Protein AF-A0A5S4G171-F1 (afdb_monomer)

Foldseek 3Di:
DAEAEAELEEAEADAEDEQEQEYEYEAEAYEYEEECQNYDYPDLEHEYAYHHNAEEYEYEHEAQEAEAEPEEEAAEEEADDDRRDPDPSGRYYYYYYYHYHYYYYYHYDHPPDDDCPVVVVVVVVVVVVVVVVVVVVVVVVVVVVVVVVVVVVVVVVVVVD

Solvent-accessible surface area (backbone atoms only — not comparable to full-atom values): 8473 Å² total; per-residue (Å²): 112,58,76,48,74,14,75,74,35,74,38,79,46,69,54,78,44,79,41,47,60,41,31,40,37,39,19,55,44,24,25,36,42,39,40,42,51,52,38,42,66,72,44,62,56,29,34,41,36,34,41,32,48,26,44,38,37,42,36,37,38,29,79,58,54,43,76,45,84,67,52,49,57,74,40,68,42,74,48,73,56,81,81,84,57,89,58,89,82,45,38,33,44,35,34,32,48,41,26,46,40,24,36,39,42,40,44,73,43,57,78,87,62,82,74,63,61,62,57,50,53,52,49,50,53,52,50,51,50,52,52,56,50,52,54,53,51,55,53,47,52,56,52,48,52,54,51,49,55,53,50,50,59,51,52,51,61,63,69,79,107

Structure (mmCIF, N/CA/C/O backbone):
data_AF-A0A5S4G171-F1
#
_entry.id   AF-A0A5S4G171-F1
#
loop_
_atom_site.group_PDB
_atom_site.id
_atom_site.type_symbol
_atom_site.label_atom_id
_atom_site.label_alt_id
_atom_site.label_comp_id
_atom_site.label_asym_id
_atom_site.label_entity_id
_atom_site.label_seq_id
_atom_site.pdbx_PDB_ins_code
_atom_site.Cartn_x
_atom_site.Cartn_y
_atom_site.Cartn_z
_atom_site.occupancy
_atom_site.B_iso_or_equiv
_atom_site.auth_seq_id
_atom_site.auth_comp_id
_atom_site.auth_asym_id
_atom_site.auth_atom_id
_atom_site.pdbx_PDB_model_num
ATOM 1 N N . SER A 1 1 ? -3.642 -15.791 11.466 1.00 58.78 1 SER A N 1
ATOM 2 C CA . SER A 1 1 ? -3.177 -14.634 10.678 1.00 58.78 1 SER A CA 1
ATOM 3 C C . SER A 1 1 ? -2.914 -15.046 9.237 1.00 58.78 1 SER A C 1
ATOM 5 O O . SER A 1 1 ? -2.063 -15.904 9.020 1.00 58.78 1 SER A O 1
ATOM 7 N N . PRO A 1 2 ? -3.659 -14.516 8.257 1.00 82.56 2 PRO A N 1
ATOM 8 C CA . PRO A 1 2 ? -3.432 -14.761 6.841 1.00 82.56 2 PRO A CA 1
ATOM 9 C C . PRO A 1 2 ? -2.116 -14.104 6.407 1.00 82.56 2 PRO A C 1
ATOM 11 O O . PRO A 1 2 ? -1.771 -13.019 6.879 1.00 82.56 2 PRO A O 1
ATOM 14 N N . ASN A 1 3 ? -1.388 -14.779 5.515 1.00 90.88 3 ASN A N 1
ATOM 15 C CA . ASN A 1 3 ? -0.112 -14.315 4.976 1.00 90.88 3 ASN A CA 1
ATOM 16 C C . ASN A 1 3 ? -0.245 -14.140 3.461 1.00 90.88 3 ASN A C 1
ATOM 18 O O . ASN A 1 3 ? -0.561 -15.093 2.748 1.00 90.88 3 ASN A O 1
ATOM 22 N N . LEU A 1 4 ? -0.006 -12.926 2.977 1.00 93.50 4 LEU A N 1
ATOM 23 C CA . LEU A 1 4 ? 0.040 -12.593 1.558 1.00 93.50 4 LEU A CA 1
ATOM 24 C C . LEU A 1 4 ? 1.507 -12.420 1.166 1.00 93.50 4 LEU A C 1
ATOM 26 O O . LEU A 1 4 ? 2.198 -11.571 1.723 1.00 93.50 4 LEU A O 1
ATOM 30 N N . VAL A 1 5 ? 1.996 -13.243 0.240 1.00 92.81 5 VAL A N 1
ATOM 31 C CA . VAL A 1 5 ? 3.416 -13.273 -0.135 1.00 92.81 5 VAL A CA 1
ATOM 32 C C . VAL A 1 5 ? 3.559 -13.067 -1.636 1.00 92.81 5 VAL A C 1
ATOM 34 O O . VAL A 1 5 ? 2.933 -13.772 -2.423 1.00 92.81 5 VAL A O 1
ATOM 37 N N . ALA A 1 6 ? 4.407 -12.115 -2.019 1.00 89.12 6 ALA A N 1
ATOM 38 C CA . ALA A 1 6 ? 4.723 -11.790 -3.401 1.00 89.12 6 ALA A CA 1
ATOM 39 C C . ALA A 1 6 ? 6.248 -11.762 -3.611 1.00 89.12 6 ALA A C 1
ATOM 41 O O . ALA A 1 6 ? 6.967 -10.907 -3.085 1.00 89.12 6 ALA A O 1
ATOM 42 N N . ILE A 1 7 ? 6.753 -12.708 -4.403 1.00 89.56 7 ILE A N 1
ATOM 43 C CA . ILE A 1 7 ? 8.168 -12.811 -4.777 1.00 89.56 7 ILE A CA 1
ATOM 44 C C . ILE A 1 7 ? 8.215 -12.814 -6.307 1.00 89.56 7 ILE A C 1
ATOM 46 O O . ILE A 1 7 ? 7.725 -13.754 -6.924 1.00 89.56 7 ILE A O 1
ATOM 50 N N . PHE A 1 8 ? 8.737 -11.743 -6.914 1.00 84.50 8 PHE A N 1
ATOM 51 C CA . PHE A 1 8 ? 8.715 -11.515 -8.373 1.00 84.50 8 PHE A CA 1
ATOM 52 C C . PHE A 1 8 ? 7.307 -11.484 -9.000 1.00 84.50 8 PHE A C 1
ATOM 54 O O . PHE A 1 8 ? 7.148 -11.732 -10.193 1.00 84.50 8 PHE A O 1
ATOM 61 N N . ALA A 1 9 ? 6.277 -11.189 -8.203 1.00 82.31 9 ALA A N 1
ATOM 62 C CA . ALA A 1 9 ? 4.877 -11.239 -8.614 1.00 82.31 9 ALA A CA 1
ATOM 63 C C . ALA A 1 9 ? 4.031 -10.174 -7.895 1.00 82.31 9 ALA A C 1
ATOM 65 O O . ALA A 1 9 ? 4.531 -9.422 -7.059 1.00 82.31 9 ALA A O 1
ATOM 66 N N . GLY A 1 10 ? 2.740 -10.123 -8.221 1.00 87.12 10 GLY A N 1
ATOM 67 C CA . GLY A 1 10 ? 1.738 -9.358 -7.483 1.00 87.12 10 GLY A CA 1
ATOM 68 C C . GLY A 1 10 ? 0.770 -10.282 -6.748 1.00 87.12 10 GLY A C 1
ATOM 69 O O . GLY A 1 10 ? 0.429 -11.346 -7.266 1.00 87.12 10 GLY A O 1
ATOM 70 N N . VAL A 1 11 ? 0.303 -9.874 -5.569 1.00 90.69 11 VAL A N 1
ATOM 71 C CA . VAL A 1 11 ? -0.800 -10.534 -4.855 1.00 90.69 11 VAL A CA 1
ATOM 72 C C . VAL A 1 11 ? -1.978 -9.578 -4.720 1.00 90.69 11 VAL A C 1
ATOM 74 O O . VAL A 1 11 ? -1.809 -8.395 -4.451 1.00 90.69 11 VAL A O 1
ATOM 77 N N . GLU A 1 12 ? -3.189 -10.084 -4.914 1.00 91.94 12 GLU A N 1
ATOM 78 C CA . GLU A 1 12 ? -4.401 -9.271 -4.900 1.00 91.94 12 GLU A CA 1
ATOM 79 C C . GLU A 1 12 ? -5.409 -9.864 -3.913 1.00 91.94 12 GLU A C 1
ATOM 81 O O . GLU A 1 12 ? -5.675 -11.069 -3.918 1.00 91.94 12 GLU A O 1
ATOM 86 N N . ARG A 1 13 ? -5.982 -9.014 -3.057 1.00 93.44 13 ARG A N 1
ATOM 87 C CA . ARG A 1 13 ? -7.076 -9.383 -2.154 1.00 93.44 13 ARG A CA 1
ATOM 88 C C . ARG A 1 13 ? -8.233 -8.415 -2.346 1.00 93.44 13 ARG A C 1
ATOM 90 O O . ARG A 1 13 ? -8.120 -7.246 -1.994 1.00 93.44 13 ARG A O 1
ATOM 97 N N . LYS A 1 14 ? -9.336 -8.899 -2.923 1.00 90.44 14 LYS A N 1
ATOM 98 C CA . LYS A 1 14 ? -10.526 -8.098 -3.247 1.00 90.44 14 LYS A CA 1
ATOM 99 C C . LYS A 1 14 ? -11.821 -8.834 -2.939 1.00 90.44 14 LYS A C 1
ATOM 101 O O . LYS A 1 14 ? -11.824 -10.042 -2.715 1.00 90.44 14 LYS A O 1
ATOM 106 N N . GLY A 1 15 ? -12.922 -8.088 -2.992 1.00 89.94 15 GLY A N 1
ATOM 107 C CA . GLY A 1 15 ? -14.265 -8.605 -2.755 1.00 89.94 15 GLY A CA 1
ATOM 108 C C . GLY A 1 15 ? -14.538 -8.808 -1.272 1.00 89.94 15 GLY A C 1
ATOM 109 O O . GLY A 1 15 ? -13.944 -8.143 -0.424 1.00 89.94 15 GLY A O 1
ATOM 110 N N . ARG A 1 16 ? -15.455 -9.720 -0.954 1.00 92.56 16 ARG A N 1
ATOM 111 C CA . ARG A 1 16 ? -15.815 -10.017 0.430 1.00 92.56 16 ARG A CA 1
ATOM 112 C C . ARG A 1 16 ? -14.797 -10.960 1.057 1.00 92.56 16 ARG A C 1
ATOM 114 O O . ARG A 1 16 ? -14.678 -12.112 0.649 1.00 92.56 16 ARG A O 1
ATOM 121 N N . TRP A 1 17 ? -14.088 -10.481 2.072 1.00 94.50 17 TRP A N 1
ATOM 122 C CA . TRP A 1 17 ? -13.174 -11.294 2.870 1.00 94.50 17 TRP A CA 1
ATOM 123 C C . TRP A 1 17 ? -13.164 -10.824 4.323 1.00 94.50 17 TRP A C 1
ATOM 125 O O . TRP A 1 17 ? -13.415 -9.654 4.603 1.00 94.50 17 TRP A O 1
ATOM 135 N N . LEU A 1 18 ? -12.899 -11.754 5.240 1.00 95.69 18 LEU A N 1
ATOM 136 C CA . LEU A 1 18 ? -12.698 -11.446 6.651 1.00 95.69 18 LEU A CA 1
ATOM 137 C C . LEU A 1 18 ? -11.250 -10.990 6.855 1.00 95.69 18 LEU A C 1
ATOM 139 O O . LEU A 1 18 ? -10.317 -11.731 6.5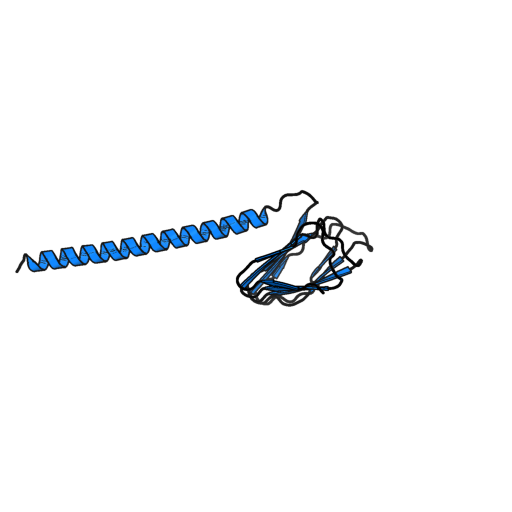34 1.00 95.69 18 LEU A O 1
ATOM 143 N N . VAL A 1 19 ? -11.072 -9.776 7.366 1.00 96.62 19 VAL A N 1
ATOM 144 C CA . VAL A 1 19 ? -9.772 -9.249 7.776 1.00 96.62 19 VAL A CA 1
ATOM 145 C C . VAL A 1 19 ? -9.550 -9.663 9.213 1.00 96.62 19 VAL A C 1
ATOM 147 O O . VAL A 1 19 ? -10.225 -9.178 10.112 1.00 96.62 19 VAL A O 1
ATOM 150 N N . GLU A 1 20 ? -8.619 -10.583 9.399 1.00 96.19 20 GLU A N 1
ATOM 151 C CA . GLU A 1 20 ? -8.223 -11.097 10.707 1.00 96.19 20 GLU A CA 1
ATOM 152 C C . GLU A 1 20 ? -7.518 -10.011 11.540 1.00 96.19 20 GLU A C 1
ATOM 154 O O . GLU A 1 20 ? -6.989 -9.054 10.958 1.00 96.19 20 GLU A O 1
ATOM 159 N N . PRO A 1 21 ? -7.416 -10.171 12.877 1.00 97.75 21 PRO A N 1
ATOM 160 C CA . PRO A 1 21 ? -6.814 -9.163 13.759 1.00 97.75 21 PRO A CA 1
ATOM 161 C C . PRO A 1 21 ? -5.403 -8.748 13.332 1.00 97.75 21 PRO A C 1
ATOM 163 O O . PRO A 1 21 ? -4.974 -7.612 13.530 1.00 97.75 21 PRO A O 1
ATOM 166 N N . THR A 1 22 ? -4.667 -9.673 12.714 1.00 97.81 22 THR A N 1
ATOM 167 C CA . THR A 1 22 ? -3.391 -9.387 12.064 1.00 97.81 22 THR A CA 1
ATOM 168 C C . THR A 1 22 ? -3.309 -10.089 10.718 1.00 97.81 22 THR A C 1
ATOM 170 O O . THR A 1 22 ? -3.453 -11.311 10.634 1.00 97.81 22 THR A O 1
ATOM 173 N N . THR A 1 23 ? -3.014 -9.319 9.676 1.00 97.94 23 THR A N 1
ATOM 174 C CA . THR A 1 23 ? -2.716 -9.794 8.322 1.00 97.94 23 THR A CA 1
ATOM 175 C C . THR A 1 23 ? -1.274 -9.436 7.984 1.00 97.94 23 THR A C 1
ATOM 177 O O . THR A 1 23 ? -0.902 -8.268 8.076 1.00 97.94 23 THR A O 1
ATOM 180 N N . ASN A 1 24 ? -0.458 -10.416 7.590 1.00 97.69 24 ASN A N 1
ATOM 181 C CA . ASN A 1 24 ? 0.926 -10.161 7.181 1.00 97.69 24 ASN A CA 1
ATOM 182 C C . ASN A 1 24 ? 1.033 -10.081 5.658 1.00 97.69 24 ASN A C 1
ATOM 184 O O . ASN A 1 24 ? 0.447 -10.898 4.943 1.00 97.69 24 ASN A O 1
ATOM 188 N N . VAL A 1 25 ? 1.825 -9.131 5.172 1.00 96.94 25 VAL A N 1
ATOM 189 C CA . VAL A 1 25 ? 2.060 -8.895 3.748 1.00 96.94 25 VAL A CA 1
ATOM 190 C C . VAL A 1 25 ? 3.559 -8.791 3.505 1.00 96.94 25 VAL A C 1
ATOM 192 O O . VAL A 1 25 ? 4.200 -7.872 4.008 1.00 96.94 25 VAL A O 1
ATOM 195 N N . SER A 1 26 ? 4.115 -9.709 2.718 1.00 95.25 26 SER A N 1
ATOM 196 C CA . SER A 1 26 ? 5.549 -9.761 2.425 1.00 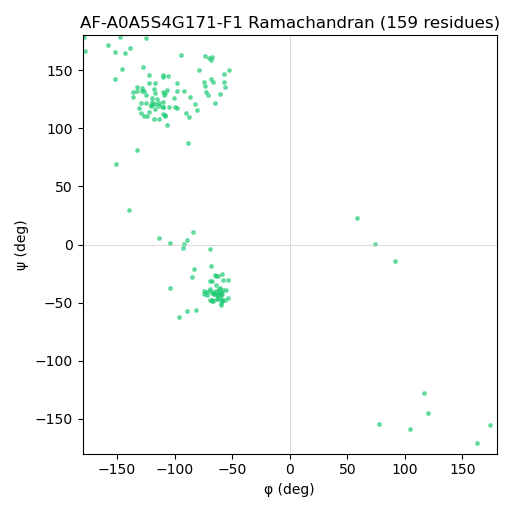95.25 26 SER A CA 1
ATOM 197 C C . SER A 1 26 ? 5.806 -9.640 0.927 1.00 95.25 26 SER A C 1
ATOM 199 O O . SER A 1 26 ? 5.373 -10.492 0.152 1.00 95.25 26 SER A O 1
ATOM 201 N N . CYS A 1 27 ? 6.537 -8.603 0.521 1.00 91.44 27 CYS A N 1
ATOM 202 C CA . CYS A 1 27 ? 6.897 -8.335 -0.873 1.00 91.44 27 CYS A CA 1
ATOM 203 C C 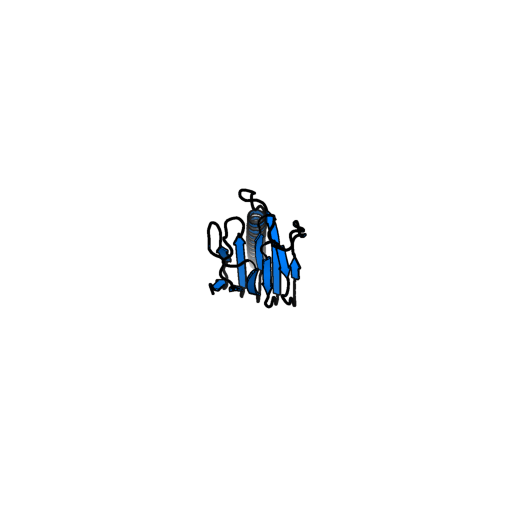. CYS A 1 27 ? 8.419 -8.207 -0.998 1.00 91.44 27 CYS A C 1
ATOM 205 O O . CYS A 1 27 ? 9.013 -7.356 -0.344 1.00 91.44 27 CYS A O 1
ATOM 207 N N . VAL A 1 28 ? 9.074 -9.034 -1.819 1.00 86.50 28 VAL A N 1
ATOM 208 C CA . VAL A 1 28 ? 10.545 -8.959 -1.986 1.00 86.50 28 VAL A CA 1
ATOM 209 C C . VAL A 1 28 ? 10.941 -8.287 -3.302 1.00 86.50 28 VAL A C 1
ATOM 211 O O . VAL A 1 28 ? 11.880 -7.505 -3.306 1.00 86.50 28 VAL A O 1
ATOM 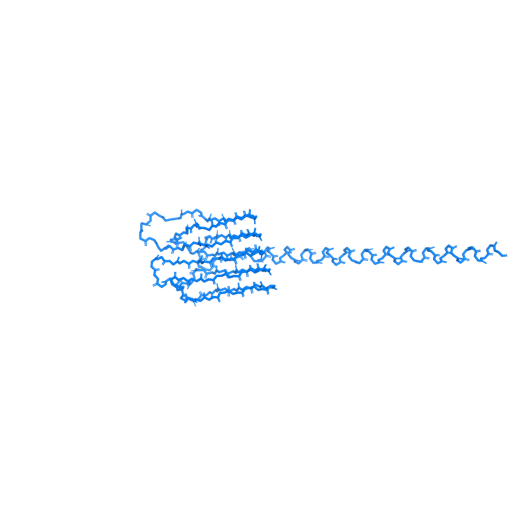214 N N . PHE A 1 29 ? 10.191 -8.535 -4.379 1.00 83.88 29 PHE A N 1
ATOM 215 C CA . PHE A 1 29 ? 10.339 -7.898 -5.696 1.00 83.88 29 PHE A CA 1
ATOM 216 C C . PHE A 1 29 ? 8.973 -7.857 -6.387 1.00 83.88 29 PHE A C 1
ATOM 218 O O . PHE A 1 29 ? 8.702 -8.638 -7.295 1.00 83.88 29 PHE A O 1
ATOM 225 N N . GLY A 1 30 ? 8.053 -7.042 -5.888 1.00 85.06 30 GLY A N 1
ATOM 226 C CA . GLY A 1 30 ? 6.663 -7.127 -6.324 1.00 85.06 30 GLY A CA 1
ATOM 227 C C . GLY A 1 30 ? 5.743 -6.218 -5.536 1.00 85.06 30 GLY A C 1
ATOM 228 O O . GLY A 1 30 ? 6.180 -5.225 -4.962 1.00 85.06 30 GLY A O 1
ATOM 229 N N . GLY A 1 31 ? 4.463 -6.559 -5.487 1.00 91.38 31 GLY A N 1
ATOM 230 C CA . GLY A 1 31 ? 3.524 -5.746 -4.732 1.00 91.38 31 GLY A CA 1
ATOM 231 C C . GLY A 1 31 ? 2.264 -6.466 -4.312 1.00 91.38 31 GLY A C 1
ATOM 232 O O . GLY A 1 31 ? 1.998 -7.599 -4.719 1.00 91.38 31 GLY A O 1
ATOM 233 N N . ALA A 1 32 ? 1.486 -5.781 -3.486 1.00 94.06 32 ALA A N 1
ATOM 234 C CA . ALA A 1 32 ? 0.190 -6.259 -3.046 1.00 94.06 32 ALA A CA 1
ATOM 235 C C . ALA A 1 32 ? -0.883 -5.194 -3.275 1.00 94.06 32 ALA A C 1
ATOM 237 O O . ALA A 1 32 ? -0.687 -4.035 -2.920 1.00 94.06 32 ALA A O 1
ATOM 238 N N . ASP A 1 33 ? -2.022 -5.603 -3.824 1.00 94.56 33 ASP A N 1
ATOM 239 C CA . ASP A 1 33 ? -3.214 -4.768 -3.952 1.00 94.56 33 ASP A CA 1
ATOM 240 C C . ASP A 1 33 ? -4.294 -5.293 -3.001 1.00 94.56 33 ASP A C 1
ATOM 242 O O . ASP A 1 33 ? -4.827 -6.392 -3.187 1.00 94.56 33 ASP A O 1
ATOM 246 N N . LEU A 1 34 ? -4.625 -4.511 -1.975 1.00 95.81 34 LEU A N 1
ATOM 247 C CA . LEU A 1 34 ? -5.604 -4.872 -0.951 1.00 95.81 34 LEU A CA 1
ATOM 248 C C . LEU A 1 34 ? -6.822 -3.952 -1.034 1.00 95.81 34 LEU A C 1
ATOM 250 O O . LEU A 1 34 ? -6.715 -2.743 -0.846 1.00 95.81 34 LEU A O 1
ATOM 254 N N . ASP A 1 35 ? -7.994 -4.522 -1.284 1.00 95.62 35 ASP A N 1
ATOM 255 C CA . ASP A 1 35 ? -9.260 -3.796 -1.324 1.00 95.62 35 ASP A CA 1
ATOM 256 C C . ASP A 1 35 ? -10.106 -4.149 -0.098 1.00 95.62 35 ASP A C 1
ATOM 258 O O . ASP A 1 35 ? -10.585 -5.278 0.062 1.00 95.62 35 ASP A O 1
ATOM 262 N N . PHE A 1 36 ? -10.271 -3.159 0.776 1.00 96.81 36 PHE A N 1
ATOM 263 C CA . PHE A 1 36 ? -11.038 -3.259 2.010 1.00 96.81 36 PHE A CA 1
ATOM 264 C C . PHE A 1 36 ? -12.494 -2.820 1.840 1.00 96.81 36 PHE A C 1
ATOM 266 O O . PHE A 1 36 ? -13.273 -2.939 2.779 1.00 96.81 36 PHE A O 1
ATOM 273 N N . ARG A 1 37 ? -12.909 -2.339 0.661 1.00 95.19 37 ARG A N 1
ATOM 274 C CA . ARG A 1 37 ? -14.246 -1.743 0.477 1.00 95.19 37 ARG A CA 1
ATOM 275 C C . ARG A 1 37 ? -15.400 -2.718 0.671 1.00 95.19 37 ARG A C 1
ATOM 277 O O . ARG A 1 37 ? -16.507 -2.300 0.983 1.00 95.19 37 ARG A O 1
ATOM 284 N N . GLN A 1 38 ? -15.150 -4.003 0.443 1.00 94.38 38 GLN A N 1
ATOM 285 C CA . GLN A 1 38 ? -16.100 -5.091 0.697 1.00 94.38 38 GLN A CA 1
ATOM 286 C C . GLN A 1 38 ? -15.616 -6.023 1.818 1.00 94.38 38 GLN A C 1
ATOM 288 O O . GLN A 1 38 ? -16.227 -7.063 2.073 1.00 94.38 38 GLN A O 1
ATOM 293 N N . ALA A 1 39 ? -14.503 -5.678 2.468 1.00 94.62 39 ALA A N 1
ATOM 294 C CA . ALA A 1 39 ? -13.928 -6.489 3.522 1.00 94.62 39 ALA A CA 1
ATOM 295 C C . ALA A 1 39 ? -14.690 -6.291 4.834 1.00 94.62 39 ALA A C 1
ATOM 297 O O . ALA A 1 39 ? -15.240 -5.225 5.102 1.00 94.62 39 ALA A O 1
ATOM 298 N N . VAL A 1 40 ? -14.706 -7.330 5.660 1.00 95.50 40 VAL A N 1
ATOM 299 C CA . VAL A 1 40 ? -15.286 -7.300 7.002 1.00 95.50 40 VAL A CA 1
ATOM 300 C C . VAL A 1 40 ? -14.135 -7.379 7.987 1.00 95.50 40 VAL A C 1
ATOM 302 O O . VAL A 1 40 ? -13.402 -8.365 7.978 1.00 95.50 40 VAL A O 1
ATOM 305 N N . LEU A 1 41 ? -13.952 -6.357 8.818 1.00 96.94 41 LEU A N 1
ATOM 306 C CA . LEU A 1 41 ? -12.949 -6.410 9.877 1.00 96.94 41 LEU A CA 1
ATOM 307 C C . LEU A 1 41 ? -13.438 -7.350 10.982 1.00 96.94 41 LEU A C 1
ATOM 309 O O . LEU A 1 41 ? -14.578 -7.238 11.428 1.00 96.94 41 LEU A O 1
ATOM 313 N N . SER A 1 42 ? -12.595 -8.282 11.426 1.00 96.12 42 SER A N 1
ATOM 314 C CA . SER A 1 42 ? -12.939 -9.201 12.519 1.00 96.12 42 SER A CA 1
ATOM 315 C C . SER A 1 42 ? -13.057 -8.495 13.873 1.00 96.12 42 SER A C 1
ATOM 317 O O . SER A 1 42 ? -13.593 -9.061 14.821 1.00 96.12 42 SER A O 1
ATOM 319 N N . GLN A 1 43 ? -12.491 -7.292 13.980 1.00 96.69 43 GLN A N 1
ATOM 320 C CA . GLN A 1 43 ? -12.425 -6.460 15.177 1.00 96.69 43 GLN A CA 1
ATOM 321 C C . GLN A 1 43 ? -12.576 -4.984 14.784 1.00 96.69 43 GLN A C 1
ATOM 323 O O . GLN A 1 43 ? -12.429 -4.634 13.613 1.00 96.69 43 GLN A O 1
ATOM 328 N N . SER A 1 44 ? -12.847 -4.115 15.763 1.00 96.19 44 SER A N 1
ATOM 329 C CA . SER A 1 44 ? -12.887 -2.661 15.550 1.00 96.19 44 SER A CA 1
ATOM 330 C C . SER A 1 44 ? -11.535 -2.099 15.112 1.00 96.19 44 SER A C 1
ATOM 332 O O . SER A 1 44 ? -11.494 -1.093 14.417 1.00 96.19 44 SER A O 1
ATOM 334 N N . GLU A 1 45 ? -10.436 -2.753 15.486 1.00 97.81 45 GLU A N 1
ATOM 335 C CA . GLU A 1 45 ? -9.091 -2.445 15.019 1.00 97.81 45 GLU A CA 1
ATOM 336 C C . GLU A 1 45 ? -8.425 -3.714 14.486 1.00 97.81 45 GLU A C 1
ATOM 338 O O . GLU A 1 45 ? -8.440 -4.755 15.141 1.00 97.81 45 GLU A O 1
ATOM 343 N N . VAL A 1 46 ? -7.818 -3.624 13.305 1.00 98.31 46 VAL A N 1
ATOM 344 C CA . VAL A 1 46 ? -6.996 -4.696 12.731 1.00 98.31 46 VAL A CA 1
ATOM 345 C C . VAL A 1 46 ? -5.634 -4.157 12.324 1.00 98.31 46 VAL A C 1
ATOM 347 O O . VAL A 1 46 ? -5.486 -2.988 11.966 1.00 98.31 46 VAL A O 1
ATOM 350 N N . THR A 1 47 ? -4.631 -5.031 12.332 1.00 98.62 47 THR A N 1
ATOM 351 C CA . THR A 1 47 ? -3.268 -4.697 11.915 1.00 98.62 47 THR A CA 1
ATOM 352 C C . THR A 1 47 ? -2.923 -5.343 10.577 1.00 98.62 47 THR A C 1
ATOM 354 O O . THR A 1 47 ? -3.070 -6.550 10.388 1.00 98.62 47 THR A O 1
ATOM 357 N N . VAL A 1 48 ? -2.393 -4.544 9.657 1.00 98.31 48 VAL A N 1
ATOM 358 C CA . VAL A 1 48 ? -1.747 -4.994 8.425 1.00 98.31 48 VAL A CA 1
ATOM 359 C C . VAL A 1 48 ? -0.246 -4.784 8.593 1.00 98.31 48 VAL A C 1
ATOM 361 O O . VAL A 1 48 ? 0.251 -3.661 8.527 1.00 98.31 48 VAL A O 1
ATOM 364 N N . ASN A 1 49 ? 0.471 -5.874 8.850 1.00 98.12 49 ASN A N 1
ATOM 365 C CA . ASN A 1 49 ? 1.916 -5.868 9.031 1.00 98.12 49 ASN A CA 1
ATOM 366 C C . ASN A 1 49 ? 2.604 -6.087 7.681 1.00 98.12 49 ASN A C 1
ATOM 368 O O . ASN A 1 49 ? 2.493 -7.165 7.093 1.00 98.12 49 ASN A O 1
ATOM 372 N N . VAL A 1 50 ? 3.302 -5.069 7.184 1.00 97.75 50 VAL A N 1
ATOM 373 C CA . VAL A 1 50 ? 3.898 -5.061 5.848 1.00 97.75 50 VAL A CA 1
ATOM 374 C C . VAL A 1 50 ? 5.418 -5.130 5.936 1.00 97.75 50 VAL A C 1
ATOM 376 O O . VAL A 1 50 ? 6.064 -4.266 6.519 1.00 97.75 50 VAL A O 1
ATOM 379 N N . THR A 1 51 ? 6.006 -6.140 5.301 1.00 96.44 51 THR A N 1
ATOM 380 C CA . THR A 1 51 ? 7.448 -6.226 5.051 1.00 96.44 51 THR A CA 1
ATOM 381 C C . THR A 1 51 ? 7.692 -6.132 3.550 1.00 96.44 51 THR A C 1
ATOM 383 O O . THR A 1 51 ? 7.385 -7.063 2.807 1.00 96.44 51 THR A O 1
ATOM 386 N N . CYS A 1 52 ? 8.237 -5.012 3.082 1.00 94.06 52 CYS A N 1
ATOM 387 C CA . CYS A 1 52 ? 8.505 -4.791 1.662 1.00 94.06 52 CYS A CA 1
ATOM 388 C C . CYS A 1 52 ? 9.990 -4.510 1.437 1.00 94.06 52 CYS A C 1
ATOM 390 O O . CYS A 1 52 ? 10.493 -3.477 1.869 1.00 94.06 52 CYS A O 1
ATOM 392 N N . VAL A 1 53 ? 10.696 -5.408 0.749 1.00 91.56 53 VAL A N 1
ATOM 393 C CA . VAL A 1 53 ? 12.105 -5.205 0.383 1.00 91.56 53 VAL A CA 1
ATOM 394 C C . VAL A 1 53 ? 12.192 -4.337 -0.868 1.00 91.56 53 VAL A C 1
ATOM 396 O O . VAL A 1 53 ? 12.777 -3.267 -0.785 1.00 91.56 53 VAL A O 1
ATOM 399 N N . PHE A 1 54 ? 11.553 -4.741 -1.974 1.00 86.56 54 PHE A N 1
ATOM 400 C CA . PHE A 1 54 ? 11.385 -3.930 -3.186 1.00 86.56 54 PHE A CA 1
ATOM 401 C C . PHE A 1 54 ? 9.937 -3.944 -3.696 1.00 86.56 54 PHE A C 1
ATOM 403 O O . PHE A 1 54 ? 9.330 -5.013 -3.817 1.00 86.56 54 PHE A O 1
ATOM 410 N N . GLY A 1 55 ? 9.430 -2.762 -4.069 1.00 87.69 55 GLY A N 1
ATOM 411 C CA . GLY A 1 55 ? 8.138 -2.574 -4.737 1.00 87.69 55 GLY A CA 1
ATOM 412 C C . GLY A 1 55 ? 7.137 -1.760 -3.916 1.00 87.69 55 GLY A C 1
ATOM 413 O O . GLY A 1 55 ? 7.451 -0.645 -3.509 1.00 87.69 55 GLY A O 1
ATOM 414 N N . GLY A 1 56 ? 5.918 -2.256 -3.701 1.00 91.81 56 GLY A N 1
ATOM 415 C CA . GLY A 1 56 ? 4.953 -1.504 -2.895 1.00 91.81 56 GLY A CA 1
ATOM 416 C C . GLY A 1 56 ? 3.614 -2.182 -2.660 1.00 91.81 56 GLY A C 1
ATOM 417 O O . GLY A 1 56 ? 3.262 -3.166 -3.307 1.00 91.81 56 GLY A O 1
ATOM 418 N N . VAL A 1 57 ? 2.854 -1.634 -1.717 1.00 95.62 57 VAL A N 1
ATOM 419 C CA . VAL A 1 57 ? 1.514 -2.119 -1.373 1.00 95.62 57 VAL A CA 1
ATOM 420 C C . VAL A 1 57 ? 0.504 -1.004 -1.603 1.00 95.62 57 VAL A C 1
ATOM 422 O O . VAL A 1 57 ? 0.611 0.073 -1.020 1.00 95.62 57 VAL A O 1
ATOM 425 N N . ASN A 1 58 ? -0.494 -1.264 -2.441 1.00 95.81 58 ASN A N 1
ATOM 426 C CA . ASN A 1 58 ? -1.629 -0.371 -2.606 1.00 95.81 58 ASN A CA 1
ATOM 427 C C . ASN A 1 58 ? -2.790 -0.880 -1.760 1.00 95.81 58 ASN A C 1
ATOM 429 O O . ASN A 1 58 ? -3.154 -2.056 -1.813 1.00 95.81 58 ASN A O 1
ATOM 433 N N . MET A 1 59 ? -3.403 0.020 -1.005 1.00 96.75 59 MET A N 1
ATOM 434 C 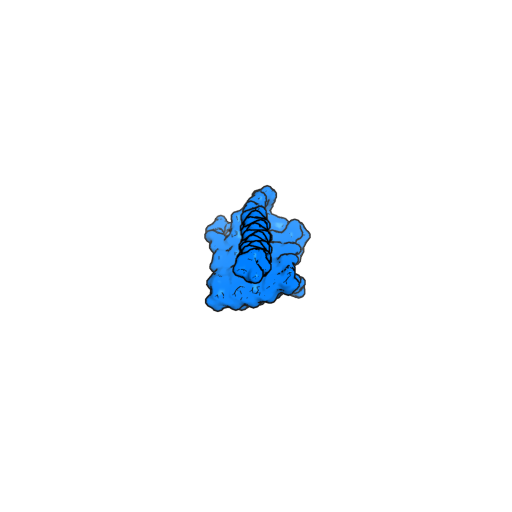CA . MET A 1 59 ? -4.583 -0.289 -0.208 1.00 96.75 59 MET A CA 1
ATOM 435 C C .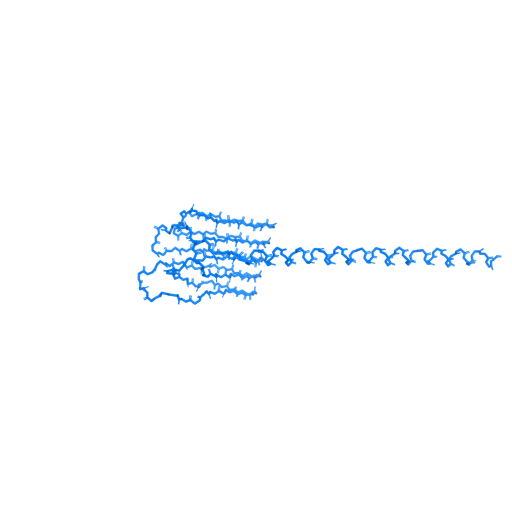 MET A 1 59 ? -5.726 0.634 -0.613 1.00 96.75 59 MET A C 1
ATOM 437 O O . MET A 1 59 ? -5.535 1.833 -0.830 1.00 96.75 59 MET A O 1
ATOM 441 N N . ILE A 1 60 ? -6.931 0.084 -0.704 1.00 96.50 60 ILE A N 1
ATOM 442 C CA . ILE A 1 60 ? -8.157 0.857 -0.888 1.00 96.50 60 ILE A CA 1
ATOM 443 C C . ILE A 1 60 ? -9.027 0.650 0.337 1.00 96.50 60 ILE A C 1
ATOM 445 O O . ILE A 1 60 ? -9.399 -0.482 0.635 1.00 96.50 60 ILE A O 1
ATOM 449 N N . VAL A 1 61 ? -9.363 1.734 1.025 1.00 96.88 61 VAL A N 1
ATOM 450 C CA . VAL A 1 61 ? -10.232 1.711 2.205 1.00 96.88 61 VAL A CA 1
ATOM 451 C C . VAL A 1 61 ? -11.578 2.366 1.894 1.00 96.88 61 VAL A C 1
ATOM 453 O O . VAL A 1 61 ? -11.617 3.321 1.109 1.00 96.88 61 VAL A O 1
ATOM 456 N N . PRO A 1 62 ? -12.691 1.859 2.454 1.00 95.88 62 PRO A N 1
ATOM 457 C CA . PRO A 1 62 ? -13.980 2.519 2.314 1.00 95.88 62 PRO A CA 1
ATOM 458 C C . PRO A 1 62 ? -14.057 3.788 3.184 1.00 95.88 62 PRO A C 1
ATOM 460 O O . PRO A 1 62 ? -13.268 3.939 4.123 1.00 95.88 62 PRO A O 1
ATOM 463 N N . PRO A 1 63 ? -15.015 4.687 2.895 1.00 95.81 63 PRO A N 1
ATOM 464 C CA . PRO A 1 63 ? -15.361 5.793 3.780 1.00 95.81 63 PRO A CA 1
ATOM 465 C C . PRO A 1 63 ? -15.667 5.333 5.211 1.00 95.81 63 PRO A C 1
ATOM 467 O O . PRO A 1 63 ? -16.141 4.214 5.414 1.00 95.81 63 PRO A O 1
ATOM 470 N N . GLY A 1 64 ? -15.396 6.182 6.202 1.00 95.75 64 GLY A N 1
ATOM 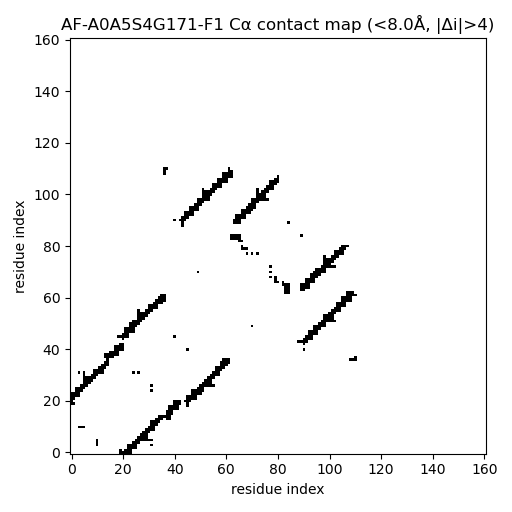471 C CA . GLY A 1 64 ? -15.618 5.874 7.621 1.00 95.75 64 GLY A CA 1
ATOM 472 C C . GLY A 1 64 ? -14.630 4.899 8.287 1.00 95.75 64 GLY A C 1
ATOM 473 O O . GLY A 1 64 ? -14.777 4.626 9.474 1.00 95.75 64 GLY A O 1
ATOM 474 N N . VAL A 1 65 ? -13.616 4.382 7.579 1.00 96.81 65 VAL A N 1
ATOM 475 C CA . VAL A 1 65 ? -12.508 3.584 8.151 1.00 96.81 65 VAL A CA 1
ATOM 476 C C . VAL A 1 65 ? -11.257 4.432 8.392 1.00 96.81 65 VAL A C 1
ATOM 478 O O . VAL A 1 65 ? -10.634 4.930 7.448 1.00 96.81 65 VAL A O 1
ATOM 481 N N . ARG A 1 66 ? -10.822 4.560 9.641 1.00 97.12 66 ARG A N 1
ATOM 482 C CA . ARG A 1 66 ? -9.587 5.272 9.981 1.00 97.12 66 ARG A CA 1
ATOM 483 C C . ARG A 1 66 ? -8.363 4.437 9.606 1.00 97.12 66 ARG A C 1
ATOM 485 O O . ARG A 1 66 ? -8.331 3.226 9.826 1.00 97.12 66 ARG A O 1
ATOM 492 N N . VAL A 1 67 ? -7.331 5.083 9.068 1.00 97.94 67 VAL A N 1
ATOM 493 C CA . VAL A 1 67 ? -6.063 4.426 8.721 1.00 97.94 67 VAL A CA 1
ATOM 494 C C . VAL A 1 67 ? -4.930 5.061 9.506 1.00 97.94 67 VAL A C 1
ATOM 496 O O . VAL A 1 67 ? -4.748 6.272 9.458 1.00 97.94 67 VAL A O 1
ATOM 499 N N . ILE A 1 68 ? -4.157 4.241 10.217 1.00 97.31 68 ILE A N 1
ATOM 500 C CA . ILE A 1 68 ? -3.036 4.713 11.035 1.00 97.31 68 ILE A CA 1
ATOM 501 C C . ILE A 1 68 ? -1.746 4.061 10.549 1.00 97.31 68 ILE A C 1
ATOM 503 O O . ILE A 1 68 ? -1.611 2.840 10.582 1.00 97.31 68 ILE A O 1
ATOM 507 N N . GLY A 1 69 ? -0.780 4.876 10.129 1.00 97.19 69 GLY A N 1
ATOM 508 C CA . GLY A 1 69 ? 0.569 4.426 9.797 1.00 97.19 69 GLY A CA 1
ATOM 509 C C . GLY A 1 69 ? 1.469 4.396 11.030 1.00 97.19 69 GLY A C 1
ATOM 510 O O . GLY A 1 69 ? 1.601 5.384 11.745 1.00 97.19 69 GLY A O 1
ATOM 511 N N . SER A 1 70 ? 2.101 3.257 11.280 1.00 96.62 70 SER A N 1
ATOM 512 C CA . SER A 1 70 ? 3.119 3.051 12.320 1.00 96.62 70 SER A CA 1
ATOM 513 C C . SER A 1 70 ? 4.259 2.166 11.793 1.00 96.62 70 SER A C 1
ATOM 515 O O . SER A 1 70 ? 4.853 1.387 12.533 1.00 96.62 70 SER A O 1
ATOM 517 N N . ASN A 1 71 ? 4.510 2.232 10.484 1.00 96.50 71 ASN A N 1
ATOM 518 C CA . ASN A 1 71 ? 5.588 1.515 9.811 1.00 96.50 71 ASN A CA 1
ATOM 519 C C . ASN A 1 71 ? 6.842 2.391 9.679 1.00 96.50 71 ASN A C 1
ATOM 521 O O . ASN A 1 71 ? 6.775 3.616 9.777 1.00 96.50 71 ASN A O 1
ATOM 525 N N . THR A 1 72 ? 7.971 1.743 9.411 1.00 97.19 72 THR A N 1
ATOM 526 C CA . THR A 1 72 ? 9.250 2.407 9.146 1.00 97.19 72 THR A CA 1
ATOM 527 C C . THR A 1 72 ? 9.616 2.243 7.677 1.00 97.19 72 THR A C 1
ATOM 529 O O . THR A 1 72 ? 9.587 1.131 7.150 1.00 97.19 72 THR A O 1
ATOM 532 N N . SER A 1 73 ? 9.994 3.338 7.019 1.00 95.19 73 SER A N 1
ATOM 533 C CA . SER A 1 73 ? 10.450 3.343 5.623 1.00 95.19 73 SER A CA 1
ATOM 534 C C . SER A 1 73 ? 11.895 3.835 5.538 1.00 95.19 73 SER A C 1
ATOM 536 O O . SER A 1 73 ? 12.225 4.836 6.170 1.00 95.19 73 SER A O 1
ATOM 538 N N . VAL A 1 74 ? 12.749 3.145 4.773 1.00 94.12 74 VAL A N 1
ATOM 539 C CA . VAL A 1 74 ? 14.145 3.562 4.528 1.00 94.12 74 VAL A CA 1
ATOM 540 C C . VAL A 1 74 ? 14.248 4.336 3.213 1.00 94.12 74 VAL A C 1
ATOM 542 O O . VAL A 1 74 ? 14.570 5.520 3.225 1.00 94.12 74 VAL A O 1
ATOM 545 N N . PHE A 1 75 ? 13.922 3.698 2.085 1.00 88.69 75 PHE A N 1
ATOM 546 C CA . PHE A 1 75 ? 13.839 4.333 0.769 1.00 88.69 75 PHE A CA 1
ATOM 547 C C . PHE A 1 75 ? 12.408 4.244 0.231 1.00 88.69 75 PHE A C 1
ATOM 549 O O . PHE A 1 75 ? 11.951 3.177 -0.176 1.00 88.69 75 PHE A O 1
ATOM 556 N N 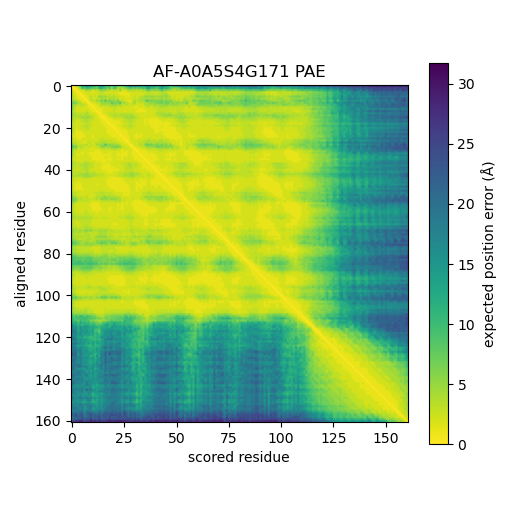. GLY A 1 76 ? 11.715 5.385 0.219 1.00 89.06 76 GLY A N 1
ATOM 557 C CA . GLY A 1 76 ? 10.309 5.519 -0.167 1.00 89.06 76 GLY A CA 1
ATOM 558 C C . GLY A 1 76 ? 9.472 6.082 0.980 1.00 89.06 76 GLY A C 1
ATOM 559 O O . GLY A 1 76 ? 9.958 6.929 1.728 1.00 89.06 76 GLY A O 1
ATOM 560 N N . GLY A 1 77 ? 8.220 5.648 1.119 1.00 92.25 77 GLY A N 1
ATOM 561 C CA . GLY A 1 77 ? 7.345 6.190 2.158 1.00 92.25 77 GLY A CA 1
ATOM 562 C C . GLY A 1 77 ? 5.952 5.578 2.208 1.00 92.25 77 GLY A C 1
ATOM 563 O O . GLY A 1 77 ? 5.587 4.722 1.404 1.00 92.25 77 GLY A O 1
ATOM 564 N N . THR A 1 78 ? 5.168 6.046 3.174 1.00 96.88 78 THR A N 1
ATOM 565 C CA . THR A 1 78 ? 3.756 5.691 3.315 1.00 96.88 78 THR A CA 1
ATOM 566 C C . THR A 1 78 ? 2.893 6.920 3.076 1.00 96.88 78 THR A C 1
ATOM 568 O O . THR A 1 78 ? 3.009 7.910 3.792 1.00 96.88 78 THR A O 1
ATOM 571 N N . GLU A 1 79 ? 2.006 6.834 2.091 1.00 96.56 79 GLU A N 1
ATOM 572 C CA . GLU A 1 79 ? 0.978 7.832 1.807 1.00 96.56 79 GLU A CA 1
ATOM 573 C C . GLU A 1 79 ? -0.351 7.356 2.397 1.00 96.56 79 GLU A C 1
ATOM 575 O O . GLU A 1 79 ? -0.873 6.303 2.012 1.00 96.56 79 GLU A O 1
ATOM 580 N N . LEU A 1 80 ? -0.898 8.127 3.334 1.00 96.50 80 LEU A N 1
ATOM 581 C CA . LEU A 1 80 ? -2.200 7.869 3.945 1.00 96.50 80 LEU A CA 1
ATOM 582 C C . LEU A 1 80 ? -3.234 8.860 3.399 1.00 96.50 80 LEU A C 1
ATOM 584 O O . LEU A 1 80 ? -2.879 10.012 3.143 1.00 96.50 80 LEU A O 1
ATOM 588 N N . PRO A 1 81 ? -4.503 8.451 3.227 1.00 93.62 81 PRO A N 1
ATOM 589 C CA . PRO A 1 81 ? -5.568 9.387 2.919 1.00 93.62 81 PRO A CA 1
ATOM 590 C C . PRO A 1 81 ? -5.824 10.293 4.124 1.00 93.62 81 PRO A C 1
ATOM 592 O O . PRO A 1 81 ? -5.542 9.922 5.266 1.00 93.62 81 PRO A O 1
ATOM 595 N N . GLU A 1 82 ? -6.429 11.447 3.867 1.00 92.62 82 GLU A N 1
ATOM 596 C CA . GLU A 1 82 ? -7.032 12.255 4.923 1.00 92.62 82 GLU A CA 1
ATOM 597 C C . GLU A 1 82 ? -8.084 11.435 5.685 1.00 92.62 82 GLU A C 1
ATOM 599 O O . GLU A 1 82 ? -8.752 10.560 5.115 1.00 92.62 82 GLU A O 1
ATOM 604 N N . ASP A 1 83 ? -8.211 11.704 6.985 1.00 90.88 83 ASP A N 1
ATOM 605 C CA . ASP A 1 83 ? -9.278 11.109 7.782 1.00 90.88 83 ASP A CA 1
ATOM 606 C C . ASP A 1 83 ? -10.610 11.746 7.369 1.00 90.88 83 ASP A C 1
ATOM 608 O O . ASP A 1 83 ? -10.730 12.969 7.314 1.00 90.88 83 ASP A O 1
ATOM 612 N N . ASP A 1 84 ? -11.608 10.922 7.055 1.00 92.31 84 ASP A N 1
ATOM 613 C CA . ASP A 1 84 ? -12.929 11.393 6.616 1.00 92.31 84 ASP A CA 1
ATOM 614 C C . ASP A 1 84 ? -13.990 11.281 7.715 1.00 92.31 84 ASP A C 1
ATOM 616 O O . ASP A 1 84 ? -15.164 11.569 7.478 1.00 92.31 84 ASP A O 1
ATOM 620 N N . THR A 1 85 ? -13.594 10.815 8.901 1.00 90.50 85 THR A N 1
ATOM 621 C CA . THR A 1 85 ? -14.508 10.550 10.003 1.00 90.50 85 THR A CA 1
ATOM 622 C C . THR A 1 85 ? -13.958 11.060 11.328 1.00 90.50 85 THR A C 1
ATOM 624 O O . THR A 1 85 ? -12.829 10.777 11.731 1.00 90.50 85 THR A O 1
ATOM 627 N N . ALA A 1 86 ? -14.806 11.794 12.045 1.00 90.31 86 ALA A N 1
ATOM 628 C CA . ALA A 1 86 ? -14.548 12.236 13.412 1.00 90.31 86 ALA A CA 1
ATOM 629 C C . ALA A 1 86 ? -15.086 11.248 14.463 1.00 90.31 86 ALA A C 1
ATOM 631 O O . ALA A 1 86 ? -14.951 11.504 15.657 1.00 90.31 86 ALA A O 1
ATOM 632 N N . ASP A 1 87 ? -15.696 10.132 14.044 1.00 93.12 87 ASP A N 1
ATOM 633 C CA . ASP A 1 87 ? -16.248 9.138 14.965 1.00 93.12 87 ASP A CA 1
ATOM 634 C C . ASP A 1 87 ? -15.116 8.478 15.788 1.00 93.12 87 ASP A C 1
ATOM 636 O O . ASP A 1 87 ? -14.176 7.903 15.214 1.00 93.12 87 ASP A O 1
ATOM 640 N N . PRO A 1 88 ? -15.161 8.548 17.134 1.00 90.50 88 PRO A N 1
ATOM 641 C CA . PRO A 1 88 ? -14.217 7.838 17.994 1.00 90.50 88 PRO A CA 1
ATOM 642 C C . PRO A 1 88 ? -14.319 6.311 17.872 1.00 90.50 88 PRO A C 1
ATOM 644 O O . PRO A 1 88 ? -13.328 5.624 18.103 1.00 90.50 88 PRO A O 1
ATOM 647 N N . GLY A 1 89 ? -15.492 5.787 17.503 1.00 94.38 89 GLY A N 1
ATOM 648 C CA . GLY A 1 89 ? -15.763 4.362 17.303 1.00 94.38 89 GLY A CA 1
ATOM 649 C C . GLY A 1 89 ? -15.497 3.859 15.884 1.00 94.38 89 GLY A C 1
ATOM 650 O O . GLY A 1 89 ? -15.771 2.691 15.599 1.00 94.38 89 GLY A O 1
ATOM 651 N N . ALA A 1 90 ? -14.974 4.713 14.997 1.00 96.00 90 ALA A N 1
ATOM 652 C CA . ALA A 1 90 ? -14.689 4.340 13.620 1.00 96.00 90 ALA A CA 1
ATOM 653 C C . ALA A 1 90 ? -13.746 3.121 13.554 1.00 96.00 90 ALA A C 1
ATOM 655 O O . ALA A 1 90 ? -12.733 3.099 14.261 1.00 96.00 90 ALA A O 1
ATOM 656 N N . PRO A 1 91 ? -14.025 2.129 12.688 1.00 97.38 91 PRO A N 1
ATOM 657 C CA . PRO A 1 91 ? -13.123 1.006 12.472 1.00 97.38 91 PRO A CA 1
ATOM 658 C C . PRO A 1 91 ? -11.731 1.480 12.042 1.00 97.38 91 PRO A C 1
ATOM 660 O O . PRO A 1 91 ? -11.602 2.395 11.228 1.00 97.38 91 PRO A O 1
ATOM 663 N N . VAL A 1 92 ? -10.689 0.832 12.558 1.00 97.94 92 VAL A N 1
ATOM 664 C CA . VAL A 1 92 ? -9.289 1.217 12.365 1.00 97.94 92 VAL A CA 1
ATOM 665 C C . VAL A 1 92 ? -8.524 0.126 11.623 1.00 97.94 92 VAL A C 1
ATOM 667 O O . VAL A 1 92 ? -8.523 -1.042 12.013 1.00 97.94 92 VAL A O 1
ATOM 670 N N . ILE A 1 93 ? -7.797 0.525 10.582 1.00 98.38 93 ILE A N 1
ATOM 671 C CA . ILE A 1 93 ? -6.754 -0.289 9.958 1.00 98.38 93 ILE A CA 1
ATOM 672 C C . ILE A 1 93 ? -5.402 0.322 10.322 1.00 98.38 93 ILE A C 1
ATOM 674 O O . ILE A 1 93 ? -5.038 1.402 9.849 1.00 98.38 93 ILE A O 1
ATOM 678 N N . ARG A 1 94 ? -4.639 -0.379 11.160 1.00 98.44 94 ARG A N 1
ATOM 679 C CA . ARG A 1 94 ? -3.273 0.000 11.520 1.00 98.44 94 ARG A CA 1
ATOM 680 C C . ARG A 1 94 ? -2.280 -0.662 10.581 1.00 98.44 94 ARG A C 1
ATOM 682 O O . ARG A 1 94 ? -2.337 -1.865 10.358 1.00 98.44 94 ARG A O 1
ATOM 689 N N . ILE A 1 95 ? -1.340 0.112 10.065 1.00 98.44 95 ILE A N 1
ATOM 690 C CA . ILE A 1 95 ? -0.304 -0.353 9.148 1.00 98.44 95 ILE A CA 1
ATOM 691 C C . ILE A 1 95 ? 1.030 -0.334 9.884 1.00 98.44 95 ILE A C 1
ATOM 693 O O . ILE A 1 95 ? 1.490 0.727 10.302 1.00 98.44 95 ILE A O 1
ATOM 697 N N . THR A 1 96 ? 1.665 -1.491 10.026 1.00 98.38 96 THR A N 1
ATOM 698 C CA . THR A 1 96 ? 2.955 -1.654 10.715 1.00 98.38 96 THR A CA 1
ATOM 699 C C . THR A 1 96 ? 3.984 -2.322 9.805 1.00 98.38 96 THR A C 1
ATOM 701 O O . THR A 1 96 ? 3.678 -2.679 8.667 1.00 98.38 96 THR A O 1
ATOM 704 N N . GLY A 1 97 ? 5.213 -2.475 10.299 1.00 96.56 97 GLY A N 1
ATOM 705 C CA . GLY A 1 97 ? 6.279 -3.212 9.622 1.00 96.56 97 GLY A CA 1
ATOM 706 C C . GLY A 1 97 ? 7.338 -2.311 8.985 1.00 96.56 97 GLY A C 1
ATOM 707 O O . GLY A 1 97 ? 7.527 -1.169 9.411 1.00 96.56 97 GLY A O 1
ATOM 708 N N . MET A 1 98 ? 8.068 -2.843 8.003 1.00 97.19 98 MET A N 1
ATOM 709 C CA . MET A 1 98 ? 9.264 -2.217 7.432 1.00 97.19 98 MET A CA 1
ATOM 710 C C . MET A 1 98 ? 9.246 -2.216 5.899 1.00 97.19 98 MET A C 1
ATOM 712 O O . MET A 1 98 ? 9.031 -3.251 5.266 1.00 97.19 98 MET A O 1
ATOM 716 N N . LEU A 1 99 ? 9.542 -1.056 5.309 1.00 96.62 99 LEU A N 1
ATOM 717 C CA . LEU A 1 99 ? 9.683 -0.842 3.868 1.00 96.62 99 LEU A CA 1
ATOM 718 C C . LEU A 1 99 ? 11.128 -0.419 3.563 1.00 96.62 99 LEU A C 1
ATOM 720 O O . LEU A 1 99 ? 11.579 0.627 4.028 1.00 96.62 99 LEU A O 1
ATOM 724 N N . LEU A 1 100 ? 11.873 -1.225 2.805 1.00 93.00 100 LEU A N 1
ATOM 725 C CA . LEU A 1 100 ? 13.269 -0.930 2.471 1.00 93.00 100 LEU A CA 1
ATOM 726 C C . LEU A 1 100 ? 13.383 -0.093 1.196 1.00 93.00 100 LEU A C 1
ATOM 728 O O . LEU A 1 100 ? 13.935 0.995 1.275 1.00 93.00 100 LEU A O 1
ATOM 732 N N . PHE A 1 101 ? 12.848 -0.562 0.064 1.00 90.00 101 PHE A N 1
ATOM 733 C CA . PHE A 1 101 ? 12.863 0.132 -1.232 1.00 90.00 101 PHE A CA 1
ATOM 734 C C . PHE A 1 101 ? 11.474 0.115 -1.873 1.00 90.00 101 PHE A C 1
ATOM 736 O O . PHE A 1 101 ? 11.151 -0.720 -2.721 1.00 90.00 101 PHE A O 1
ATOM 743 N N . GLY A 1 102 ? 10.611 1.024 -1.444 1.00 87.00 102 GLY A N 1
ATOM 744 C CA . GLY A 1 102 ? 9.215 0.989 -1.833 1.00 87.00 102 GLY A CA 1
ATOM 745 C C . GLY A 1 102 ? 8.314 1.815 -0.943 1.00 87.00 102 GLY A C 1
ATOM 746 O O . GLY A 1 102 ? 8.769 2.556 -0.075 1.00 87.00 102 GLY A O 1
ATOM 747 N N . GLY A 1 103 ? 7.012 1.666 -1.148 1.00 93.56 103 GLY A N 1
ATOM 748 C CA . GLY A 1 103 ? 6.044 2.416 -0.368 1.00 93.56 103 GLY A CA 1
ATOM 749 C C . GLY A 1 103 ? 4.708 1.727 -0.196 1.00 93.56 103 GLY A C 1
ATOM 750 O O . GLY A 1 103 ? 4.369 0.769 -0.896 1.00 93.56 103 GLY A O 1
ATOM 751 N N . ILE A 1 104 ? 3.945 2.254 0.750 1.00 97.06 104 ILE A N 1
ATOM 752 C CA . ILE A 1 104 ? 2.530 1.947 0.905 1.00 97.06 104 ILE A CA 1
ATOM 753 C C . ILE A 1 104 ? 1.762 3.165 0.429 1.00 97.06 104 ILE A C 1
ATOM 755 O O . ILE A 1 104 ? 2.078 4.287 0.812 1.00 97.06 104 ILE A O 1
ATOM 759 N N . SER A 1 105 ? 0.742 2.957 -0.390 1.00 96.12 105 SER A N 1
ATOM 760 C CA . SER A 1 105 ? -0.156 4.042 -0.755 1.00 96.12 105 SER A CA 1
ATOM 761 C C . SER A 1 105 ? -1.586 3.614 -0.530 1.00 96.12 105 SER A C 1
ATOM 763 O O . SER A 1 105 ? -2.060 2.608 -1.067 1.00 96.12 105 SER A O 1
ATOM 765 N N . VAL A 1 106 ? -2.263 4.380 0.310 1.00 97.06 106 VAL A N 1
ATOM 766 C CA . VAL A 1 106 ? -3.625 4.106 0.723 1.00 97.06 106 VAL A CA 1
ATOM 767 C C . VAL A 1 106 ? -4.531 5.148 0.086 1.00 97.06 106 VAL A C 1
ATOM 769 O O . VAL A 1 106 ? -4.287 6.346 0.175 1.00 97.06 106 VAL A O 1
ATOM 772 N N . SER A 1 107 ? -5.588 4.694 -0.582 1.00 95.19 107 SER A N 1
ATOM 773 C CA . SER A 1 107 ? -6.600 5.580 -1.158 1.00 95.19 107 SER A CA 1
ATOM 774 C C . SER A 1 107 ? -7.971 5.260 -0.600 1.00 95.19 107 SER A C 1
ATOM 776 O O . SER A 1 107 ? -8.294 4.104 -0.324 1.00 95.19 107 SER A O 1
ATOM 778 N N . ARG A 1 108 ? -8.787 6.295 -0.449 1.00 94.88 108 ARG A N 1
ATOM 779 C CA . ARG A 1 108 ? -10.145 6.171 0.058 1.00 94.88 108 ARG A CA 1
ATOM 780 C C . ARG A 1 108 ? -11.139 6.213 -1.087 1.00 94.88 108 ARG A C 1
ATOM 782 O O . ARG A 1 108 ? -11.058 7.126 -1.904 1.00 94.88 108 ARG A O 1
ATOM 789 N N . ARG A 1 109 ? -12.016 5.208 -1.180 1.00 93.94 109 ARG A N 1
ATOM 790 C CA . ARG A 1 109 ? -12.999 5.078 -2.273 1.00 93.94 109 ARG A CA 1
ATOM 791 C C . ARG A 1 109 ? -14.244 4.333 -1.831 1.00 93.94 109 ARG A C 1
ATOM 793 O O . ARG A 1 109 ? -14.144 3.336 -1.116 1.00 93.94 109 ARG A O 1
ATOM 800 N N . ALA A 1 110 ? -15.405 4.750 -2.321 1.00 91.00 110 ALA A N 1
ATOM 801 C CA . ALA A 1 110 ? -16.655 4.041 -2.074 1.00 91.00 110 ALA A CA 1
ATOM 802 C C . ALA A 1 110 ? -16.713 2.693 -2.820 1.00 91.00 110 ALA A C 1
ATOM 804 O O . ALA A 1 110 ? -15.981 2.429 -3.788 1.00 91.00 110 ALA A O 1
ATOM 805 N N . ALA A 1 111 ? -17.601 1.807 -2.365 1.00 84.62 111 ALA A N 1
ATOM 806 C CA . ALA A 1 111 ? -17.879 0.559 -3.064 1.00 84.62 111 ALA A CA 1
ATOM 807 C C . ALA A 1 111 ? -18.413 0.855 -4.479 1.00 84.62 111 ALA A C 1
ATOM 809 O O . ALA A 1 111 ? -19.332 1.648 -4.651 1.00 84.62 111 ALA A O 1
ATOM 810 N N . GLY A 1 112 ? -17.824 0.223 -5.499 1.00 80.88 112 GLY A N 1
ATOM 811 C CA . GLY A 1 112 ? -18.210 0.413 -6.905 1.00 80.88 112 GLY A CA 1
ATOM 812 C C . GLY A 1 112 ? -17.444 1.510 -7.655 1.00 80.88 112 GLY A C 1
ATOM 813 O O . GLY A 1 112 ? -17.446 1.506 -8.885 1.00 80.88 112 GLY A O 1
ATOM 814 N N . GLU A 1 113 ? -16.711 2.388 -6.964 1.00 85.06 113 GLU A N 1
ATOM 815 C CA . GLU A 1 113 ? -15.830 3.352 -7.632 1.00 85.06 113 GLU A CA 1
ATOM 816 C C . GLU A 1 113 ? -14.667 2.643 -8.340 1.00 85.06 113 GLU A C 1
ATOM 818 O O . GLU A 1 113 ? -14.086 1.677 -7.832 1.00 85.06 113 GLU A O 1
ATOM 823 N N . LYS A 1 114 ? -14.302 3.109 -9.537 1.00 77.88 114 LYS A N 1
ATOM 824 C CA . LYS A 1 114 ? -13.226 2.479 -10.307 1.00 77.88 114 LYS A CA 1
ATOM 825 C C . LYS A 1 114 ? -11.861 2.801 -9.706 1.00 77.88 114 LYS A C 1
ATOM 827 O O . LYS A 1 114 ? -11.557 3.954 -9.389 1.00 77.88 114 LYS A O 1
ATOM 832 N N . ASP A 1 115 ? -11.005 1.784 -9.621 1.00 71.62 115 ASP A N 1
ATOM 833 C CA . ASP A 1 115 ? -9.596 1.983 -9.303 1.00 71.62 115 ASP A CA 1
ATOM 834 C C . ASP A 1 115 ? -8.743 2.238 -10.551 1.00 71.62 115 ASP A C 1
ATOM 836 O O . ASP A 1 115 ? -8.156 1.318 -11.110 1.00 71.62 115 ASP A O 1
ATOM 840 N N . GLY A 1 116 ? -8.633 3.501 -10.972 1.00 68.81 116 GLY A N 1
ATOM 841 C CA . GLY A 1 116 ? -7.774 3.873 -12.104 1.00 68.81 116 GLY A CA 1
ATOM 842 C C . GLY A 1 116 ? -6.261 3.754 -11.850 1.00 68.81 116 GLY A C 1
ATOM 843 O O . GLY A 1 116 ? -5.477 4.007 -12.762 1.00 68.81 116 GLY A O 1
ATOM 844 N N . ARG A 1 117 ? -5.800 3.407 -10.636 1.00 67.38 117 ARG A N 1
ATOM 845 C CA . ARG A 1 117 ? -4.359 3.314 -10.334 1.00 67.38 117 ARG A CA 1
ATOM 846 C C . ARG A 1 117 ? -3.723 2.088 -10.984 1.00 67.38 117 ARG A C 1
ATOM 848 O O . ARG A 1 117 ? -2.637 2.206 -11.550 1.00 67.38 117 ARG A O 1
ATOM 855 N N . ARG A 1 118 ? -4.416 0.945 -10.958 1.00 64.44 118 ARG A N 1
ATOM 856 C CA . ARG A 1 118 ? -3.970 -0.291 -11.620 1.00 64.44 118 ARG A CA 1
ATOM 857 C C . ARG A 1 118 ? -3.831 -0.096 -13.127 1.00 64.44 118 ARG A C 1
ATOM 859 O O . ARG A 1 118 ? -2.830 -0.514 -13.702 1.00 64.44 118 ARG A O 1
ATOM 866 N N . ASP A 1 119 ? -4.787 0.600 -13.737 1.00 67.81 119 ASP A N 1
ATOM 867 C CA . ASP A 1 119 ? -4.749 0.915 -15.165 1.00 67.81 119 ASP A CA 1
ATOM 868 C C . ASP A 1 119 ? -3.535 1.786 -15.501 1.00 67.81 119 ASP A C 1
ATOM 870 O O . ASP A 1 119 ? -2.799 1.468 -16.431 1.00 67.81 119 ASP A O 1
ATOM 874 N N . ARG A 1 120 ? -3.242 2.813 -14.690 1.00 69.81 120 ARG A N 1
ATOM 875 C CA . ARG A 1 120 ? -2.040 3.649 -14.858 1.00 69.81 120 ARG A CA 1
ATOM 876 C C . ARG A 1 120 ? -0.736 2.869 -14.693 1.00 69.81 120 ARG A C 1
ATOM 878 O O . ARG A 1 120 ? 0.181 3.053 -15.484 1.00 69.81 120 ARG A O 1
ATOM 885 N N . HIS A 1 121 ? -0.635 1.997 -13.688 1.00 69.06 121 HIS A N 1
ATOM 886 C CA . HIS A 1 121 ? 0.569 1.189 -13.466 1.00 69.06 121 HIS A CA 1
ATOM 887 C C . HIS A 1 121 ? 0.800 0.191 -14.606 1.00 69.06 121 HIS A C 1
ATOM 889 O O . HIS A 1 121 ? 1.917 0.065 -15.109 1.00 69.06 121 HIS A O 1
ATOM 895 N N . ARG A 1 122 ? -0.271 -0.467 -15.066 1.00 66.50 122 ARG A N 1
ATOM 896 C CA . ARG A 1 122 ? -0.229 -1.348 -16.234 1.00 66.50 122 ARG A CA 1
ATOM 897 C C . ARG A 1 122 ? 0.210 -0.586 -17.482 1.00 66.50 122 ARG A C 1
ATOM 899 O O . ARG A 1 122 ? 1.110 -1.043 -18.176 1.00 66.50 122 ARG A O 1
ATOM 906 N N . GLN A 1 123 ? -0.365 0.592 -17.718 1.00 72.25 123 GLN A N 1
ATOM 907 C CA . GLN A 1 123 ? 0.020 1.463 -18.828 1.00 72.25 123 GLN A CA 1
ATOM 908 C C . GLN A 1 123 ? 1.494 1.875 -18.742 1.00 72.25 123 GLN A C 1
ATOM 910 O O . GLN A 1 123 ? 2.194 1.798 -19.745 1.00 72.25 123 GLN A O 1
ATOM 915 N N . ALA A 1 124 ? 1.997 2.245 -17.561 1.00 72.12 124 ALA A N 1
ATOM 916 C CA . ALA A 1 124 ? 3.400 2.611 -17.370 1.00 72.12 124 ALA A CA 1
ATOM 917 C C . ALA A 1 124 ? 4.358 1.436 -17.643 1.00 72.12 124 ALA A C 1
ATOM 919 O O . ALA A 1 124 ? 5.369 1.615 -18.323 1.00 72.12 124 ALA A O 1
ATOM 920 N N . HIS A 1 125 ? 4.031 0.225 -17.178 1.00 70.62 125 HIS A N 1
ATOM 921 C CA . HIS A 1 125 ? 4.814 -0.978 -17.482 1.00 70.62 125 HIS A CA 1
ATOM 922 C C . HIS A 1 125 ? 4.778 -1.342 -18.966 1.00 70.62 125 HIS A C 1
ATOM 924 O O . HIS A 1 125 ? 5.811 -1.695 -19.533 1.00 70.62 125 HIS A O 1
ATOM 930 N N . GLU A 1 126 ? 3.610 -1.250 -19.603 1.00 73.06 126 GLU A N 1
ATOM 931 C CA . GLU A 1 126 ? 3.470 -1.481 -21.041 1.00 73.06 126 GLU A CA 1
ATOM 932 C C . GLU A 1 126 ? 4.280 -0.453 -21.844 1.00 73.06 126 GLU A C 1
ATOM 934 O O . GLU A 1 126 ? 4.977 -0.835 -22.783 1.00 73.06 126 GLU A O 1
ATOM 939 N N . LEU A 1 127 ? 4.269 0.818 -21.432 1.00 75.38 127 LEU A N 1
ATOM 940 C CA . LEU A 1 127 ? 5.064 1.885 -22.039 1.00 75.38 127 LEU A CA 1
ATOM 941 C C . LEU A 1 127 ? 6.569 1.617 -21.894 1.00 75.38 127 LEU A C 1
ATOM 943 O O . LEU A 1 127 ? 7.305 1.689 -22.874 1.00 75.38 127 LEU A O 1
ATOM 947 N N . HIS A 1 128 ? 7.024 1.245 -20.694 1.00 75.19 128 HIS A N 1
ATOM 948 C CA . HIS A 1 128 ? 8.429 0.922 -20.450 1.00 75.19 128 HIS A CA 1
ATOM 949 C C . HIS A 1 128 ? 8.880 -0.311 -21.244 1.00 75.19 128 HIS A C 1
ATOM 951 O O . HIS A 1 128 ? 9.975 -0.320 -21.803 1.00 75.19 128 HIS A O 1
ATOM 957 N N . ARG A 1 129 ? 8.027 -1.342 -21.345 1.00 78.44 129 ARG A N 1
ATO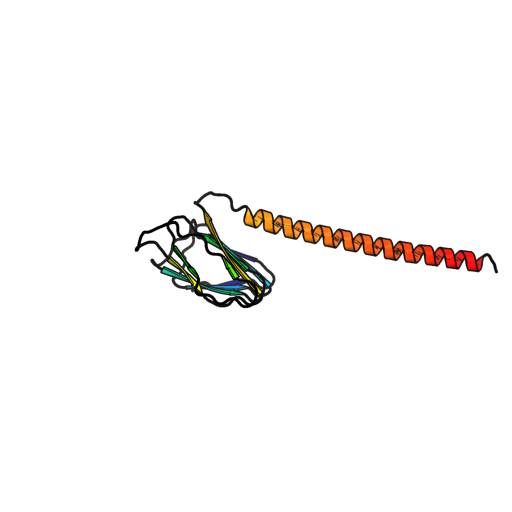M 958 C CA . ARG A 1 129 ? 8.322 -2.545 -22.134 1.00 78.44 129 ARG A CA 1
ATOM 959 C C . ARG A 1 129 ? 8.464 -2.217 -23.618 1.00 78.44 129 ARG A C 1
ATOM 961 O O . ARG A 1 129 ? 9.447 -2.637 -24.219 1.00 78.44 129 ARG A O 1
ATOM 968 N N . ARG A 1 130 ? 7.535 -1.433 -24.178 1.00 84.62 130 ARG A N 1
ATOM 969 C CA . ARG A 1 130 ? 7.602 -0.968 -25.574 1.00 84.62 130 ARG A CA 1
ATOM 970 C C . ARG A 1 130 ? 8.874 -0.171 -25.831 1.00 84.62 130 ARG A C 1
ATOM 972 O O . ARG A 1 130 ? 9.605 -0.483 -26.759 1.00 84.62 130 ARG A O 1
ATOM 979 N N . HIS A 1 131 ? 9.194 0.773 -24.947 1.00 84.31 131 HIS A N 1
ATOM 980 C CA . HIS A 1 131 ? 10.415 1.564 -25.066 1.00 84.31 131 HIS A CA 1
ATOM 981 C C . HIS A 1 131 ? 11.679 0.689 -25.045 1.00 84.31 131 HIS A C 1
ATOM 983 O O . HIS A 1 131 ? 12.609 0.892 -25.823 1.00 84.31 131 HIS A O 1
ATOM 989 N N . HIS A 1 132 ? 11.713 -0.329 -24.181 1.00 79.81 132 HIS A N 1
ATOM 990 C CA . HIS A 1 132 ? 12.841 -1.254 -24.118 1.00 79.81 132 HIS A CA 1
ATOM 991 C C . HIS A 1 132 ? 12.934 -2.160 -25.365 1.00 79.81 132 HIS A C 1
ATOM 993 O O . HIS A 1 132 ? 14.036 -2.566 -25.748 1.00 79.81 132 HIS A O 1
ATOM 999 N N . GLU A 1 133 ? 11.811 -2.502 -25.996 1.00 88.06 133 GLU A N 1
ATOM 1000 C CA . GLU A 1 133 ? 11.769 -3.238 -27.266 1.00 88.06 133 GLU A CA 1
ATOM 1001 C C . GLU A 1 133 ? 12.279 -2.369 -28.425 1.00 88.06 133 GLU A C 1
ATOM 1003 O O . GLU A 1 133 ? 13.203 -2.794 -29.119 1.00 88.06 133 GLU A O 1
ATOM 1008 N N . GLU A 1 134 ? 11.797 -1.128 -28.541 1.00 90.00 134 GLU A N 1
ATOM 1009 C CA . GLU A 1 134 ? 12.254 -0.144 -29.535 1.00 90.00 134 GLU A CA 1
ATOM 1010 C C . GLU A 1 134 ? 13.766 0.106 -29.437 1.00 90.00 134 GLU A C 1
ATOM 1012 O O . GLU A 1 134 ? 14.488 0.020 -30.429 1.00 90.00 134 GLU A O 1
ATOM 1017 N N . LEU A 1 135 ? 14.287 0.330 -28.224 1.00 87.38 135 LEU A N 1
ATOM 1018 C CA . LEU A 1 135 ? 15.727 0.512 -28.004 1.00 87.38 135 LEU A CA 1
ATOM 1019 C C . LEU A 1 135 ? 16.547 -0.713 -28.429 1.00 87.38 135 LEU A C 1
ATOM 1021 O O . LEU A 1 135 ? 17.666 -0.580 -28.932 1.00 87.38 135 LEU A O 1
ATOM 1025 N N . ARG A 1 136 ? 16.022 -1.924 -28.206 1.00 86.62 136 ARG A N 1
ATOM 1026 C CA . ARG A 1 136 ? 16.699 -3.164 -28.612 1.00 86.62 136 ARG A CA 1
ATOM 1027 C C . ARG A 1 136 ? 16.719 -3.319 -30.125 1.00 86.62 136 ARG A C 1
ATOM 1029 O O . ARG A 1 136 ? 17.720 -3.810 -30.643 1.00 86.62 136 ARG A O 1
ATOM 1036 N N . GLU A 1 137 ? 15.645 -2.944 -30.804 1.00 93.00 137 GLU A N 1
ATOM 1037 C CA . GLU A 1 137 ? 15.553 -2.981 -32.262 1.00 93.00 137 GLU A CA 1
ATOM 1038 C C . GLU A 1 137 ? 16.508 -1.966 -32.892 1.00 93.00 137 GLU A C 1
ATOM 1040 O O . GLU A 1 137 ? 17.383 -2.362 -33.662 1.00 93.00 137 GLU A O 1
ATOM 1045 N N . LEU A 1 138 ? 16.490 -0.719 -32.411 1.00 92.44 138 LEU A N 1
ATOM 1046 C CA . LEU A 1 138 ? 17.426 0.329 -32.821 1.00 92.44 138 LEU A CA 1
ATOM 1047 C C . LEU A 1 138 ? 18.891 -0.114 -32.661 1.00 92.44 138 LEU A C 1
ATOM 1049 O O . LEU A 1 138 ? 19.718 0.046 -33.560 1.00 92.44 138 LEU A O 1
ATOM 1053 N N . HIS A 1 139 ? 19.236 -0.720 -31.519 1.00 89.50 139 HIS A N 1
ATOM 1054 C CA . HIS A 1 139 ? 20.585 -1.243 -31.298 1.00 89.50 139 HIS A CA 1
ATOM 1055 C C . HIS A 1 139 ? 20.956 -2.386 -32.252 1.00 89.50 139 HIS A C 1
ATOM 1057 O O . HIS A 1 139 ? 22.126 -2.491 -32.632 1.00 89.50 139 HIS A O 1
ATOM 1063 N N . ARG A 1 140 ? 20.007 -3.250 -32.637 1.00 92.25 140 ARG A N 1
ATOM 1064 C CA . ARG A 1 140 ? 20.257 -4.308 -33.631 1.00 92.25 140 ARG A CA 1
ATOM 1065 C C . ARG A 1 140 ? 20.513 -3.703 -35.006 1.00 92.25 140 ARG A C 1
ATOM 1067 O O . ARG A 1 140 ? 21.533 -4.034 -35.603 1.00 92.25 140 ARG A O 1
ATOM 1074 N N . GLU A 1 141 ? 19.679 -2.764 -35.443 1.00 94.75 141 GLU A N 1
ATOM 1075 C CA . GLU A 1 141 ? 19.838 -2.067 -36.724 1.00 94.75 141 GLU A CA 1
ATOM 1076 C C . GLU A 1 141 ? 21.183 -1.345 -36.814 1.00 94.75 141 GLU A C 1
ATOM 1078 O O . GLU A 1 141 ? 21.945 -1.554 -37.756 1.00 94.75 141 GLU A O 1
ATOM 1083 N N . HIS A 1 142 ? 21.542 -0.571 -35.785 1.00 93.69 142 HIS A N 1
ATOM 1084 C CA . HIS A 1 142 ? 22.845 0.094 -35.718 1.00 93.69 142 HIS A CA 1
ATOM 1085 C C . HIS A 1 142 ? 24.008 -0.904 -35.793 1.00 93.69 142 HIS A C 1
ATOM 1087 O O . HIS A 1 142 ? 25.038 -0.629 -36.419 1.00 93.69 142 HIS A O 1
ATOM 1093 N N . ARG A 1 143 ? 23.872 -2.070 -35.148 1.00 91.19 143 ARG A N 1
ATOM 1094 C CA . ARG A 1 143 ? 24.899 -3.118 -35.176 1.00 91.19 143 ARG A CA 1
ATOM 1095 C C . ARG A 1 143 ? 25.036 -3.735 -36.566 1.00 91.19 143 ARG A C 1
ATOM 1097 O O . ARG A 1 143 ? 26.165 -3.967 -37.005 1.00 91.19 143 ARG A O 1
ATOM 1104 N N . ASP A 1 144 ? 23.924 -3.986 -37.243 1.00 95.44 144 ASP A N 1
ATOM 1105 C CA . ASP A 1 144 ? 23.902 -4.619 -38.558 1.00 95.44 144 ASP A CA 1
ATOM 1106 C C . ASP A 1 144 ? 24.351 -3.653 -39.659 1.00 95.44 144 ASP A C 1
ATOM 1108 O O . ASP A 1 144 ? 25.240 -4.010 -40.433 1.00 95.44 144 ASP A O 1
ATOM 1112 N N . ALA A 1 145 ? 23.905 -2.395 -39.631 1.00 94.19 145 ALA A N 1
ATOM 1113 C CA . ALA A 1 145 ? 24.387 -1.340 -40.524 1.00 94.19 145 ALA A CA 1
ATOM 1114 C C . ALA A 1 145 ? 25.902 -1.123 -40.382 1.00 94.19 145 ALA A C 1
ATOM 1116 O O . ALA A 1 145 ? 26.640 -1.033 -41.367 1.00 94.19 145 ALA A O 1
ATOM 1117 N N . ARG A 1 146 ? 26.416 -1.119 -39.142 1.00 92.06 146 ARG A N 1
ATOM 1118 C CA . ARG A 1 146 ? 27.865 -1.061 -38.895 1.00 92.06 146 ARG A CA 1
ATOM 1119 C C . ARG A 1 146 ? 28.589 -2.267 -39.496 1.00 92.06 146 ARG A C 1
ATOM 1121 O O . ARG A 1 146 ? 29.706 -2.121 -39.995 1.00 92.06 146 ARG A O 1
ATOM 1128 N N . ARG A 1 147 ? 27.989 -3.457 -39.437 1.00 93.00 147 ARG A N 1
ATOM 1129 C CA . ARG A 1 147 ? 28.565 -4.691 -39.988 1.00 93.00 147 ARG A CA 1
ATOM 1130 C C . ARG A 1 147 ? 28.571 -4.683 -41.515 1.00 93.00 147 ARG A C 1
ATOM 1132 O O . ARG A 1 147 ? 29.555 -5.129 -42.100 1.00 93.00 147 ARG A O 1
ATOM 1139 N N . GLU A 1 148 ? 27.515 -4.186 -42.142 1.00 94.56 148 GLU A N 1
ATOM 1140 C CA . GLU A 1 148 ? 27.383 -4.076 -43.595 1.00 94.56 148 GLU A CA 1
ATOM 1141 C C . GLU A 1 148 ? 28.358 -3.053 -44.172 1.00 94.56 148 GLU A C 1
ATOM 1143 O O . GLU A 1 148 ? 29.183 -3.409 -45.011 1.00 94.56 148 GLU A O 1
ATOM 1148 N N . ARG A 1 149 ? 28.420 -1.856 -43.582 1.00 91.81 149 ARG A N 1
ATOM 1149 C CA . ARG A 1 149 ? 29.406 -0.831 -43.948 1.00 91.81 149 ARG A CA 1
ATOM 1150 C C . ARG A 1 149 ? 30.846 -1.343 -43.860 1.00 91.81 149 ARG A C 1
ATOM 1152 O O . ARG A 1 149 ? 31.686 -1.049 -44.704 1.00 91.81 149 ARG A O 1
ATOM 1159 N N . LEU A 1 150 ? 31.157 -2.146 -42.838 1.00 92.25 150 LEU A N 1
ATOM 1160 C CA . LEU A 1 150 ? 32.472 -2.786 -42.714 1.00 92.25 150 LEU A CA 1
ATOM 1161 C C . LEU A 1 150 ? 32.734 -3.839 -43.802 1.00 92.25 150 LEU A C 1
ATOM 1163 O O . LEU A 1 150 ? 33.893 -4.046 -44.159 1.00 92.25 150 LEU A O 1
ATOM 1167 N N . ARG A 1 151 ? 31.704 -4.531 -44.302 1.00 90.88 151 ARG A N 1
ATOM 1168 C CA . ARG A 1 151 ? 31.833 -5.485 -45.415 1.00 90.88 151 ARG A CA 1
ATOM 1169 C C . ARG A 1 151 ? 32.076 -4.762 -46.735 1.00 90.88 151 ARG A C 1
ATOM 1171 O O . ARG A 1 151 ? 32.972 -5.178 -47.461 1.00 90.88 151 ARG A O 1
ATOM 1178 N N . GLU A 1 152 ? 31.353 -3.679 -47.002 1.00 92.69 152 GLU A N 1
ATOM 1179 C CA . GLU A 1 152 ? 31.541 -2.842 -48.196 1.00 92.69 152 GLU A CA 1
ATOM 1180 C C . GLU A 1 152 ? 32.958 -2.271 -48.256 1.00 92.69 152 GLU A C 1
ATOM 1182 O O . GLU A 1 152 ? 33.687 -2.538 -49.208 1.00 92.69 152 GLU A O 1
ATOM 1187 N N . LEU A 1 153 ? 33.412 -1.631 -47.171 1.00 91.62 153 LEU A N 1
ATOM 1188 C CA . LEU A 1 153 ? 34.774 -1.094 -47.065 1.00 91.62 153 LEU A CA 1
ATOM 1189 C C . LEU A 1 153 ? 35.859 -2.166 -47.255 1.00 91.62 153 LEU A C 1
ATOM 1191 O O . LEU A 1 153 ? 36.966 -1.867 -47.701 1.00 91.62 153 LEU A O 1
ATOM 1195 N N . ARG A 1 154 ? 35.585 -3.422 -46.875 1.00 86.31 154 ARG A N 1
ATOM 1196 C CA . ARG A 1 154 ? 36.499 -4.548 -47.130 1.00 86.31 154 ARG A CA 1
ATOM 1197 C C . ARG A 1 154 ? 36.471 -4.977 -48.595 1.00 86.31 154 ARG A C 1
ATOM 1199 O O . ARG A 1 154 ? 37.528 -5.294 -49.128 1.00 86.31 154 ARG A O 1
ATOM 1206 N N . ALA A 1 155 ? 35.300 -4.995 -49.228 1.00 90.06 155 ALA A N 1
ATOM 1207 C CA . ALA A 1 155 ? 35.149 -5.351 -50.634 1.00 90.06 155 ALA A CA 1
ATOM 1208 C C . ALA A 1 155 ? 35.802 -4.316 -51.563 1.00 90.06 155 ALA A C 1
ATOM 1210 O O . ALA A 1 155 ? 36.476 -4.711 -52.508 1.00 90.06 155 ALA A O 1
ATOM 1211 N N . GLU A 1 156 ? 35.666 -3.020 -51.268 1.00 88.81 156 GLU A N 1
ATOM 1212 C CA . GLU A 1 156 ? 36.337 -1.932 -51.997 1.00 88.81 156 GLU A CA 1
ATOM 1213 C C . GLU A 1 156 ? 37.862 -2.074 -51.937 1.00 88.81 156 GLU A C 1
ATOM 1215 O O . GLU A 1 156 ? 38.517 -2.166 -52.971 1.00 88.81 156 GLU A O 1
ATOM 1220 N N . ARG A 1 157 ? 38.431 -2.258 -50.735 1.00 80.81 157 ARG A N 1
ATOM 1221 C CA . ARG A 1 157 ? 39.882 -2.488 -50.567 1.00 80.81 157 ARG A CA 1
ATOM 1222 C C . ARG A 1 157 ? 40.416 -3.713 -51.311 1.00 80.81 157 ARG A C 1
ATOM 1224 O O . ARG A 1 157 ? 41.615 -3.783 -51.564 1.00 80.81 157 ARG A O 1
ATOM 1231 N N . HIS A 1 158 ? 39.568 -4.704 -51.576 1.00 76.50 158 HIS A N 1
ATOM 1232 C CA . HIS A 1 158 ? 39.939 -5.887 -52.347 1.00 76.50 158 HIS A CA 1
ATOM 1233 C C . HIS A 1 158 ? 39.858 -5.671 -53.864 1.00 76.50 158 HIS A C 1
ATOM 1235 O O . HIS A 1 158 ? 40.500 -6.431 -54.578 1.00 76.50 158 HIS A O 1
ATOM 1241 N N . ARG A 1 159 ? 39.093 -4.684 -54.355 1.00 74.50 159 ARG A N 1
ATOM 1242 C CA . ARG A 1 159 ? 39.023 -4.331 -55.787 1.00 74.50 159 ARG A CA 1
ATOM 1243 C C . ARG A 1 159 ? 40.134 -3.377 -56.221 1.00 74.50 159 ARG A C 1
ATOM 1245 O O . ARG A 1 159 ? 40.529 -3.422 -57.376 1.00 74.50 159 ARG A O 1
ATOM 1252 N N . ASP A 1 160 ? 40.638 -2.559 -55.299 1.00 70.19 160 ASP A N 1
ATOM 1253 C CA . ASP A 1 160 ? 41.724 -1.599 -55.551 1.00 70.19 160 ASP A CA 1
ATOM 1254 C C . ASP A 1 160 ? 43.140 -2.219 -55.447 1.00 70.19 160 ASP A C 1
ATOM 1256 O O . ASP A 1 160 ? 44.138 -1.497 -55.403 1.00 70.19 160 ASP A O 1
ATOM 1260 N N . ARG A 1 161 ? 43.245 -3.553 -55.368 1.00 58.28 161 ARG A N 1
ATOM 1261 C CA . ARG A 1 161 ? 44.497 -4.330 -55.347 1.00 58.28 161 ARG A CA 1
ATOM 1262 C C . ARG A 1 161 ? 44.602 -5.205 -56.583 1.00 58.28 161 ARG A C 1
ATOM 1264 O O . ARG A 1 161 ? 45.741 -5.335 -57.076 1.00 58.28 161 ARG A O 1
#

Secondary structure (DSSP, 8-state):
--EEEESSSEEEE-SS-EE-SEEEEEESSEEEEEE-TT-EESSSEEEEEEEEEEEEEEEEE-TT-EEEE--EEEEEEEE-PPP----TT--EEEEEEEEEEEEEEEEE--TT---HHHHHHHHHHHHHHHHHHHHHHHHHHHHHHHHHHHHHHHHHHHH--

pLDDT: mean 90.09, std 8.85, range [58.28, 98.62]

Organism: NCBI:txid882440

Mean predicted aligned error: 8.4 Å

Sequence (161 aa):
SPNLVAIFAGVERKGRWLVEPTTNVSCVFGGADLDFRQAVLSQSEVTVNVTCVFGGVNMIVPPGVRVIGSNTSVFGGTELPEDDTADPGAPVIRITGMLLFGGISVSRRAAGEKDGRRDRHRQAHELHRRHHEELRELHREHRDARRERLRELRAERHRDR

Radius of gyration: 24.56 Å; Cα contacts (8 Å, |Δi|>4): 325; chains: 1; bounding box: 63×27×74 Å

InterPro domains:
  IPR024425 Cell wall-active antibiotics response LiaF-like, C-terminal [PF09922] (16-84)